Protein AF-A0A354FD62-F1 (afdb_monomer_lite)

Foldseek 3Di:
DEPPLPDPPDPCVQFPDPAFDKDFDWDDDPVDIYTPDMDTPDHLVVCVVDVLSVVLLVVLVVCCVVLDDPPDDQVQSVVLSNVLSVCSVPHDSVVSSVVSVQSVCVSSPVPDDPD

Secondary structure (DSSP, 8-state):
--TTTTSTT-TTGGGGSTTEEEEEEEE--SSSPEEEEEEEEEE-GGGTT-HHHHHHHHHHHHHHHHHS-TT---HHHHHHHHHHHHHTTTS-HHHHHHHHHHHHHHHTT------

Radius of gyration: 15.86 Å; chains: 1; bounding box: 32×30×49 Å

Sequence (115 aa):
IARGVRKTTSRLRGAVQLFSHTHLVLYGGRSMDTVSQGDAEEQFSYLEQDLERFSTASYCAELVDRLTQARERQPNVFFLMLSTLRALKDGNPKLTARVFELKLLDILGFCPSLT

pLDDT: mean 93.92, std 6.58, range [53.19, 98.69]

Structure (mmCIF, N/CA/C/O backbone):
data_AF-A0A354FD62-F1
#
_entry.id   AF-A0A354FD62-F1
#
loop_
_atom_site.group_PDB
_atom_site.id
_atom_site.type_symbol
_atom_site.label_atom_id
_atom_site.label_alt_id
_atom_site.label_comp_id
_atom_site.label_asym_id
_atom_site.label_entity_id
_atom_site.label_seq_id
_atom_site.pdbx_PDB_ins_code
_atom_site.Cartn_x
_atom_site.Cartn_y
_atom_site.Cartn_z
_atom_site.occupancy
_atom_site.B_iso_or_equiv
_atom_site.auth_seq_id
_atom_site.auth_comp_id
_atom_site.auth_asym_id
_atom_site.auth_atom_id
_atom_site.pdbx_PDB_model_num
ATOM 1 N N . ILE A 1 1 ? -9.613 6.868 12.129 1.00 90.06 1 ILE A N 1
ATOM 2 C CA . ILE A 1 1 ? -9.135 6.321 13.429 1.00 90.06 1 ILE A CA 1
ATOM 3 C C . ILE A 1 1 ? -9.836 5.003 13.746 1.00 90.06 1 ILE A C 1
ATOM 5 O O . ILE A 1 1 ? -11.053 4.995 13.884 1.00 90.06 1 ILE A O 1
ATOM 9 N N . ALA A 1 2 ? -9.090 3.909 13.922 1.00 92.44 2 ALA A N 1
ATOM 10 C CA . ALA A 1 2 ? -9.616 2.652 14.466 1.00 92.44 2 ALA A CA 1
ATOM 11 C C . ALA A 1 2 ? -9.429 2.614 15.994 1.00 92.44 2 ALA A C 1
ATOM 13 O O . ALA A 1 2 ? -8.320 2.431 16.504 1.00 92.44 2 ALA A O 1
ATOM 14 N N . ARG A 1 3 ? -10.506 2.842 16.754 1.00 90.25 3 ARG A N 1
ATOM 15 C CA . ARG A 1 3 ? -10.431 2.911 18.224 1.00 90.25 3 ARG A CA 1
ATOM 16 C C . ARG A 1 3 ? -10.185 1.525 18.823 1.00 90.25 3 ARG A C 1
ATOM 18 O O . ARG A 1 3 ? -10.806 0.546 18.432 1.00 90.25 3 ARG A O 1
ATOM 25 N N . GLY A 1 4 ? -9.284 1.444 19.803 1.00 90.38 4 GLY A N 1
ATOM 26 C CA . GLY A 1 4 ? -9.018 0.203 20.538 1.00 90.38 4 GLY A CA 1
ATOM 27 C C . GLY A 1 4 ? -8.281 -0.883 19.746 1.00 90.38 4 GLY A C 1
ATOM 28 O O . GLY A 1 4 ? -8.137 -1.988 20.263 1.00 90.38 4 GLY A O 1
ATOM 29 N N . VAL A 1 5 ? -7.772 -0.586 18.543 1.00 93.06 5 VAL A N 1
ATOM 30 C CA . VAL A 1 5 ? -7.127 -1.588 17.675 1.00 93.06 5 VAL A CA 1
ATOM 31 C C . VAL A 1 5 ? -5.883 -2.238 18.291 1.00 93.06 5 VAL A C 1
ATOM 33 O O . VAL A 1 5 ? -5.575 -3.395 18.026 1.00 93.06 5 VAL A O 1
ATOM 36 N N . ARG A 1 6 ? -5.202 -1.527 19.199 1.00 91.38 6 ARG A N 1
ATOM 37 C CA . ARG A 1 6 ? -4.030 -2.043 19.921 1.00 91.38 6 ARG A CA 1
ATOM 38 C C . ARG A 1 6 ? -4.364 -3.165 20.909 1.00 91.38 6 ARG A C 1
ATOM 40 O O . ARG A 1 6 ? -3.453 -3.895 21.290 1.00 91.38 6 ARG A O 1
ATOM 47 N N . LYS A 1 7 ? -5.635 -3.355 21.293 1.00 92.12 7 LYS A N 1
ATOM 48 C CA . LYS A 1 7 ? -6.058 -4.495 22.124 1.00 92.12 7 LYS A CA 1
ATOM 49 C C . LYS A 1 7 ? -5.893 -5.795 21.338 1.00 92.12 7 LYS A C 1
ATOM 51 O O . LYS A 1 7 ? -6.200 -5.842 20.147 1.00 92.12 7 LYS A O 1
ATOM 56 N N . THR A 1 8 ? -5.409 -6.851 21.982 1.00 87.19 8 THR A N 1
ATOM 57 C CA . THR A 1 8 ? -5.250 -8.179 21.356 1.00 87.19 8 THR A CA 1
ATOM 58 C C . THR A 1 8 ? -6.583 -8.739 20.861 1.00 87.19 8 THR A C 1
ATOM 60 O O . THR A 1 8 ? -6.633 -9.366 19.814 1.00 87.19 8 THR A O 1
ATOM 63 N N . THR A 1 9 ? -7.676 -8.413 21.550 1.00 91.69 9 T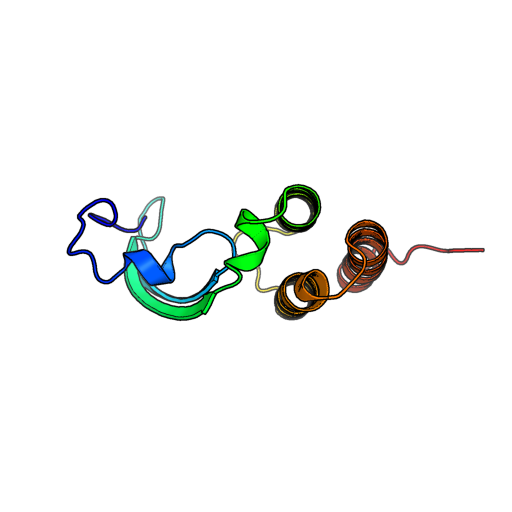HR A N 1
ATOM 64 C CA . THR A 1 9 ? -9.048 -8.828 21.225 1.00 91.69 9 THR A CA 1
ATOM 65 C C . THR A 1 9 ? -9.731 -7.989 20.140 1.00 91.69 9 THR A C 1
ATOM 67 O O . THR A 1 9 ? -10.913 -8.191 19.860 1.00 91.69 9 THR A O 1
ATOM 70 N N . SER A 1 10 ? -9.042 -7.011 19.538 1.00 91.25 10 SER A N 1
ATOM 71 C CA . SER A 1 10 ? -9.664 -6.145 18.534 1.00 91.25 10 SER A CA 1
ATOM 72 C C . SER A 1 10 ? -9.915 -6.885 17.223 1.00 91.25 10 SER A C 1
ATOM 74 O O . SER A 1 10 ? -8.978 -7.326 16.561 1.00 91.25 10 SER A O 1
ATOM 76 N N . ARG A 1 11 ? -11.181 -6.917 16.799 1.00 87.31 11 ARG A N 1
ATOM 77 C CA . ARG A 1 11 ? -11.596 -7.467 15.500 1.00 87.31 11 ARG A CA 1
ATOM 78 C C . ARG A 1 11 ? -11.084 -6.648 14.309 1.00 87.31 11 ARG A C 1
ATOM 80 O O . ARG A 1 11 ? -10.874 -7.202 13.244 1.00 87.31 11 ARG A O 1
ATOM 87 N N . LEU A 1 12 ? -10.813 -5.353 14.502 1.00 92.81 12 LEU A N 1
ATOM 88 C CA . LEU A 1 12 ? -10.337 -4.464 13.435 1.00 92.81 12 LEU A CA 1
ATOM 89 C C . LEU A 1 12 ? -8.854 -4.649 13.105 1.00 92.81 12 LEU A C 1
ATOM 91 O O . LEU A 1 12 ? -8.399 -4.120 12.097 1.00 92.81 12 LEU A O 1
ATOM 95 N N . ARG A 1 13 ? -8.082 -5.361 13.939 1.00 90.44 13 ARG A N 1
ATOM 96 C CA . ARG A 1 13 ? -6.621 -5.445 13.799 1.00 90.44 13 ARG A CA 1
ATOM 97 C C . ARG A 1 13 ? -6.201 -5.919 12.411 1.00 90.44 13 ARG A C 1
ATOM 99 O O . ARG A 1 13 ? -5.335 -5.288 11.818 1.00 90.44 13 ARG A O 1
ATOM 106 N N . GLY A 1 14 ? -6.819 -6.985 11.904 1.00 87.19 14 GLY A N 1
ATOM 107 C CA . GLY A 1 14 ? -6.491 -7.543 10.589 1.00 87.19 14 GLY A CA 1
ATOM 108 C C . GLY A 1 14 ? -6.825 -6.607 9.423 1.00 87.19 14 GLY A C 1
ATOM 109 O O . GLY A 1 14 ? -6.120 -6.630 8.422 1.00 87.19 14 GLY A O 1
ATOM 110 N N . ALA A 1 15 ? -7.849 -5.761 9.575 1.00 91.56 15 ALA A N 1
ATOM 111 C CA . ALA A 1 15 ? -8.355 -4.863 8.534 1.00 91.56 15 ALA A CA 1
ATOM 112 C C . ALA A 1 15 ? -7.635 -3.502 8.459 1.00 91.56 15 ALA A C 1
ATOM 114 O O . ALA A 1 15 ? -7.941 -2.683 7.596 1.00 91.56 15 ALA A O 1
ATOM 115 N N . VAL A 1 16 ? -6.700 -3.227 9.371 1.00 92.69 16 VAL A N 1
ATOM 116 C CA . VAL A 1 16 ? -5.876 -2.004 9.342 1.00 92.69 16 VAL A CA 1
ATOM 117 C C . VAL A 1 16 ? -4.385 -2.319 9.455 1.00 92.69 16 VAL A C 1
ATOM 119 O O . VAL A 1 16 ? -3.621 -1.555 10.045 1.00 92.69 16 VAL A O 1
ATOM 122 N N . GLN A 1 17 ? -3.976 -3.475 8.928 1.00 91.88 17 GLN A N 1
ATOM 123 C CA . GLN A 1 17 ? -2.560 -3.796 8.765 1.00 91.88 17 GLN A CA 1
ATOM 124 C C . GLN A 1 17 ? -1.955 -2.983 7.621 1.00 91.88 17 GLN A C 1
ATOM 126 O O . GLN A 1 17 ? -2.653 -2.572 6.688 1.00 91.88 17 GLN A O 1
ATOM 131 N N . LEU A 1 18 ? -0.644 -2.768 7.693 1.00 93.31 18 LEU A N 1
ATOM 132 C CA . LEU A 1 18 ? 0.090 -2.183 6.583 1.00 93.31 18 LEU A CA 1
ATOM 133 C C . LEU A 1 18 ? -0.012 -3.113 5.367 1.00 93.31 18 LEU A C 1
ATOM 135 O O . LEU A 1 18 ? -0.021 -4.332 5.514 1.00 93.31 18 LEU A O 1
ATOM 139 N N . PHE A 1 19 ? -0.145 -2.521 4.180 1.00 95.69 19 PHE A N 1
ATOM 140 C CA . PHE A 1 19 ? -0.331 -3.249 2.923 1.00 95.69 19 PHE A CA 1
ATOM 141 C C . PHE A 1 19 ? -1.428 -4.324 3.021 1.00 95.69 19 PHE A C 1
ATOM 143 O O . PHE A 1 19 ? -1.194 -5.524 2.862 1.00 95.69 19 PHE A O 1
ATOM 150 N N . SER A 1 20 ? -2.653 -3.876 3.287 1.00 95.69 20 SER A N 1
ATOM 151 C CA . SER A 1 20 ? -3.843 -4.721 3.256 1.00 95.69 20 SER A CA 1
ATOM 152 C C . SER A 1 20 ? -4.906 -4.112 2.346 1.00 95.69 20 SER A C 1
ATOM 154 O O . SER A 1 20 ? -5.106 -2.897 2.325 1.00 95.69 20 SER A O 1
ATOM 156 N N . HIS A 1 21 ? -5.569 -4.964 1.569 1.00 97.44 21 HIS A N 1
ATOM 157 C CA . HIS A 1 21 ? -6.763 -4.608 0.817 1.00 97.44 21 HIS A CA 1
ATOM 158 C C . HIS A 1 21 ? -7.975 -4.916 1.690 1.00 97.44 21 HIS A C 1
ATOM 160 O O . HIS A 1 21 ? -8.181 -6.069 2.077 1.00 97.44 21 HIS A O 1
ATOM 166 N N . THR A 1 22 ? -8.727 -3.883 2.071 1.00 97.00 22 THR A N 1
ATOM 167 C CA . THR A 1 22 ? -9.756 -4.008 3.105 1.00 97.00 22 THR A CA 1
ATOM 168 C C . THR A 1 22 ? -11.006 -3.218 2.758 1.00 97.00 22 THR A C 1
ATOM 170 O O . THR A 1 22 ? -10.956 -2.144 2.155 1.00 97.00 22 THR A O 1
ATOM 173 N N . HIS A 1 23 ? -12.145 -3.752 3.182 1.00 96.50 23 HIS A N 1
ATOM 174 C CA . HIS A 1 23 ? -13.411 -3.040 3.176 1.00 96.50 23 HIS A CA 1
ATOM 175 C C . HIS A 1 23 ? -13.617 -2.414 4.546 1.00 96.50 23 HIS A C 1
ATOM 177 O O . HIS A 1 23 ? -13.611 -3.122 5.549 1.00 96.50 23 HIS A O 1
ATOM 183 N N . LEU A 1 24 ? -13.809 -1.095 4.600 1.00 95.62 24 LEU A N 1
ATOM 184 C CA . LEU A 1 24 ? -14.005 -0.359 5.848 1.00 95.62 24 LEU A CA 1
ATOM 185 C C . LEU A 1 24 ? -15.342 0.381 5.842 1.00 95.62 24 LEU A C 1
ATOM 187 O O . LEU A 1 24 ? -15.691 1.051 4.872 1.00 95.62 24 LEU 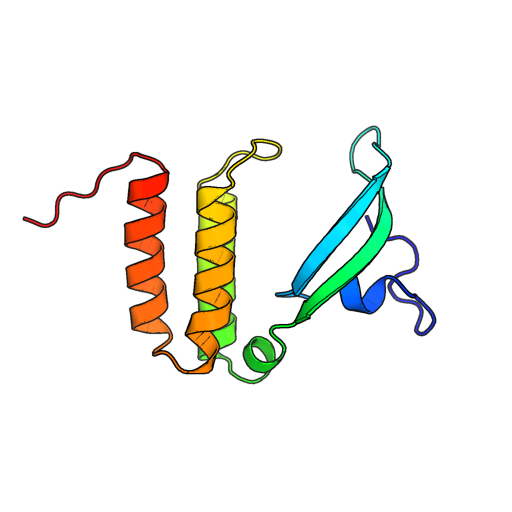A O 1
ATOM 191 N N . VAL A 1 25 ? -16.048 0.333 6.973 1.00 95.81 25 VAL A N 1
ATOM 192 C CA . VAL A 1 25 ? -17.214 1.187 7.233 1.00 95.81 25 VAL A CA 1
ATOM 193 C C . VAL A 1 25 ? -16.777 2.336 8.127 1.00 95.81 25 VAL A C 1
ATOM 195 O O . VAL A 1 25 ? -16.341 2.134 9.269 1.00 95.81 25 VAL A O 1
ATOM 198 N N . LEU A 1 26 ? -16.908 3.558 7.619 1.00 94.56 26 LEU A N 1
ATOM 199 C CA . LEU A 1 26 ? -16.468 4.770 8.300 1.00 94.56 26 LEU A CA 1
ATOM 200 C C . LEU A 1 26 ? -17.655 5.557 8.857 1.00 94.56 26 LEU A C 1
ATOM 202 O O . LEU A 1 26 ? -18.660 5.757 8.183 1.00 94.56 26 LEU A O 1
ATOM 206 N N . TYR A 1 27 ? -17.505 6.049 10.083 1.00 94.69 27 TYR A N 1
ATOM 207 C CA . TYR A 1 27 ? -18.369 7.073 10.656 1.00 94.69 27 TYR A CA 1
ATOM 208 C C . TYR A 1 27 ? -17.720 8.447 10.468 1.00 94.69 27 TYR A C 1
ATOM 210 O O . TYR A 1 27 ? -16.607 8.673 10.958 1.00 94.69 27 TYR A O 1
ATOM 218 N N . GLY A 1 28 ? -18.424 9.346 9.773 1.00 90.44 28 GLY A N 1
ATOM 219 C CA . GLY A 1 28 ? -17.960 10.696 9.455 1.00 90.44 28 GLY A CA 1
ATOM 220 C C . GLY A 1 28 ? -17.706 11.537 10.707 1.00 90.44 28 GLY A C 1
ATOM 221 O O . GLY A 1 28 ? -18.613 11.761 11.509 1.00 90.44 28 GLY A O 1
ATOM 222 N N . GLY A 1 29 ? -16.468 11.996 10.893 1.00 85.94 29 GLY A N 1
ATOM 223 C CA . GLY A 1 29 ? -16.081 12.855 12.016 1.00 85.94 29 GLY A CA 1
ATOM 224 C C . GLY A 1 29 ? -15.894 14.319 11.610 1.00 85.94 29 GLY A C 1
ATOM 225 O O . GLY A 1 29 ? -15.801 14.644 10.432 1.00 85.94 29 GLY A O 1
ATOM 226 N N . ARG A 1 30 ? -15.777 15.224 12.596 1.00 81.19 30 ARG A N 1
ATOM 227 C CA . ARG A 1 30 ? -15.492 16.653 12.332 1.00 81.19 30 ARG A CA 1
ATOM 228 C C . ARG A 1 30 ? -14.122 16.892 11.686 1.00 81.19 30 ARG A C 1
ATOM 230 O O . ARG A 1 30 ? -13.981 17.834 10.920 1.00 81.19 30 ARG A O 1
ATOM 237 N N . SER A 1 31 ? -13.124 16.073 12.016 1.00 84.88 31 SER A N 1
ATOM 238 C CA . SER A 1 31 ? -11.751 16.190 11.496 1.00 84.88 31 SER A CA 1
ATOM 239 C C . SER A 1 31 ? -11.230 14.880 10.910 1.00 84.88 31 SER A C 1
ATOM 241 O O . SER A 1 31 ? -10.653 14.876 9.830 1.00 84.88 31 SER A O 1
ATOM 243 N N . MET A 1 32 ? -11.461 13.760 11.596 1.00 88.00 32 MET A N 1
ATOM 244 C CA . MET A 1 32 ? -11.093 12.424 11.134 1.00 88.00 32 MET A CA 1
ATOM 245 C C . MET A 1 32 ? -12.263 11.463 11.253 1.00 88.00 32 MET A C 1
ATOM 247 O O . MET A 1 32 ? -12.940 11.411 12.284 1.00 88.00 32 MET A O 1
ATOM 251 N N . ASP A 1 33 ? -12.412 10.627 10.236 1.00 93.19 33 ASP A N 1
ATOM 252 C CA . ASP A 1 33 ? -13.420 9.579 10.221 1.00 93.19 33 ASP A CA 1
ATOM 253 C C . ASP A 1 33 ? -13.004 8.431 11.148 1.00 93.19 33 ASP A C 1
ATOM 255 O O . ASP A 1 33 ? -11.818 8.124 11.324 1.00 93.19 33 ASP A O 1
ATOM 259 N N . THR A 1 34 ? -13.975 7.807 11.808 1.00 94.62 34 THR A N 1
ATOM 260 C CA . THR A 1 34 ? -13.739 6.676 12.716 1.00 94.62 34 THR A CA 1
ATOM 261 C C . THR A 1 34 ? -14.083 5.371 12.012 1.00 94.62 34 THR A C 1
ATOM 263 O O . THR A 1 34 ? -15.149 5.254 11.420 1.00 94.62 34 THR A O 1
ATOM 266 N N . VAL A 1 35 ? -13.199 4.376 12.094 1.00 95.44 35 VAL A N 1
ATOM 267 C CA . VAL A 1 35 ? -13.467 3.030 11.570 1.00 95.44 35 VAL A CA 1
ATOM 268 C C . VAL A 1 35 ? -14.437 2.344 12.524 1.00 95.44 35 VAL A C 1
ATOM 270 O O . VAL A 1 35 ? -14.109 2.145 13.696 1.00 95.44 35 VAL A O 1
ATOM 273 N N . SER A 1 36 ? -15.631 2.028 12.032 1.00 93.25 36 SER A N 1
ATOM 274 C CA . SER A 1 36 ? -16.686 1.356 12.798 1.00 93.25 36 SER A CA 1
ATOM 275 C C . SER A 1 36 ? -16.659 -0.159 12.593 1.00 93.25 36 SER A C 1
ATOM 277 O O . SER A 1 36 ? -16.803 -0.910 13.556 1.00 93.25 36 SER A O 1
ATOM 279 N N . GLN A 1 37 ? -16.406 -0.600 11.360 1.00 93.75 37 GLN A N 1
ATOM 280 C CA . GLN A 1 37 ? -16.253 -1.998 10.961 1.00 93.75 37 GLN A CA 1
ATOM 281 C C . GLN A 1 37 ? -15.164 -2.101 9.894 1.00 93.75 37 GLN A C 1
ATOM 283 O O . GLN A 1 37 ? -14.851 -1.108 9.227 1.00 93.75 37 GLN A O 1
ATOM 288 N N . GLY A 1 38 ? -14.589 -3.288 9.739 1.00 95.19 38 GLY A N 1
ATOM 289 C CA . GLY A 1 38 ? -13.626 -3.534 8.685 1.00 95.19 38 GLY A CA 1
ATOM 290 C C . GLY A 1 38 ? -13.286 -5.004 8.539 1.00 95.19 38 GLY A C 1
ATOM 291 O O . GLY A 1 38 ? -13.062 -5.673 9.547 1.00 95.19 38 GLY A O 1
ATOM 292 N N . ASP A 1 39 ? -13.194 -5.445 7.290 1.00 94.94 39 ASP A N 1
ATOM 293 C CA . ASP A 1 39 ? -12.829 -6.802 6.901 1.00 94.94 39 ASP A CA 1
ATOM 294 C C . ASP A 1 39 ? -11.633 -6.755 5.949 1.00 94.94 39 ASP A C 1
ATOM 296 O O . ASP A 1 39 ? -11.570 -5.922 5.041 1.00 94.94 39 ASP A O 1
ATOM 300 N N . ALA A 1 40 ? -10.658 -7.633 6.182 1.00 93.94 40 ALA A N 1
ATOM 301 C CA . ALA A 1 40 ? -9.508 -7.774 5.302 1.00 93.94 40 ALA A CA 1
ATOM 302 C C . ALA A 1 40 ? -9.845 -8.747 4.172 1.00 93.94 40 ALA A C 1
ATOM 304 O O . ALA A 1 40 ? -10.175 -9.900 4.437 1.00 93.94 40 ALA A O 1
ATOM 305 N N . GLU A 1 41 ? -9.737 -8.284 2.932 1.00 96.19 41 GLU A N 1
ATOM 306 C CA . GLU A 1 41 ? -9.923 -9.120 1.747 1.00 96.19 41 GLU A CA 1
ATOM 307 C C . GLU A 1 41 ? -8.611 -9.806 1.358 1.00 96.19 41 GLU A C 1
ATOM 309 O O . GLU A 1 41 ? -8.580 -11.005 1.100 1.00 96.19 41 GLU A O 1
ATOM 314 N N . GLU A 1 42 ? -7.504 -9.061 1.375 1.00 96.62 42 GLU A N 1
ATOM 315 C CA . GLU A 1 42 ? -6.179 -9.587 1.054 1.00 96.62 42 GLU A CA 1
ATOM 316 C C . GLU A 1 42 ? -5.109 -8.924 1.926 1.00 96.62 42 GLU A C 1
ATOM 318 O O . GLU A 1 42 ? -5.136 -7.716 2.17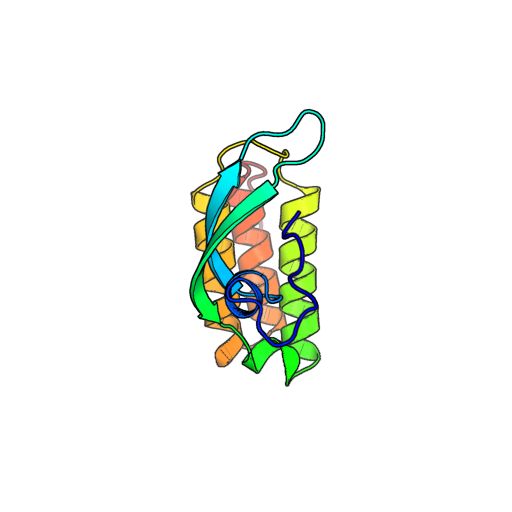5 1.00 96.62 42 GLU A O 1
ATOM 323 N N . GLN A 1 43 ? -4.152 -9.721 2.400 1.00 95.62 43 GLN A N 1
ATOM 324 C CA . GLN A 1 43 ? -3.015 -9.254 3.189 1.00 95.62 43 GLN A CA 1
ATOM 325 C C . GLN A 1 43 ? -1.719 -9.574 2.456 1.00 95.62 43 GLN A C 1
ATOM 327 O O . GLN A 1 43 ? -1.459 -10.725 2.103 1.00 95.62 43 GLN A O 1
ATOM 332 N N . PHE A 1 44 ? -0.870 -8.566 2.286 1.00 96.81 44 PHE A N 1
ATOM 333 C CA . PHE A 1 44 ? 0.403 -8.694 1.584 1.00 96.81 44 PHE A CA 1
ATOM 334 C C . PHE A 1 44 ? 1.564 -8.891 2.571 1.00 96.81 44 PHE A C 1
ATOM 336 O O . PHE A 1 44 ? 2.573 -8.195 2.513 1.00 96.81 44 PHE A O 1
ATOM 343 N N . SER A 1 45 ? 1.432 -9.846 3.501 1.00 94.75 45 SER A N 1
ATOM 344 C CA . SER A 1 45 ? 2.385 -10.059 4.610 1.00 94.75 45 SER A CA 1
ATOM 345 C C . SER A 1 45 ? 3.809 -10.411 4.163 1.00 94.75 45 SER A C 1
ATOM 347 O O . SER A 1 45 ? 4.765 -10.153 4.890 1.00 94.75 45 SER A O 1
ATOM 349 N N . TYR A 1 46 ? 3.974 -10.942 2.948 1.00 95.69 46 TYR A N 1
ATOM 350 C CA . TYR A 1 46 ? 5.288 -11.180 2.343 1.00 95.69 46 TYR A CA 1
ATOM 351 C C . TYR A 1 46 ? 6.077 -9.888 2.090 1.00 95.69 46 TYR A C 1
ATOM 353 O O . TYR A 1 46 ? 7.295 -9.947 1.944 1.00 95.69 46 TYR A O 1
ATOM 361 N N . LEU A 1 47 ? 5.415 -8.726 2.025 1.00 97.56 47 LEU A N 1
ATOM 362 C CA . LEU A 1 47 ? 6.094 -7.443 1.863 1.00 97.56 47 LEU A CA 1
ATOM 363 C C . LEU A 1 47 ? 6.886 -7.069 3.113 1.00 97.56 47 LEU A C 1
ATOM 365 O O . LEU A 1 47 ? 7.944 -6.484 2.980 1.00 97.56 47 LEU A O 1
ATOM 369 N N . GLU A 1 48 ? 6.420 -7.423 4.313 1.00 94.00 48 GLU A N 1
ATOM 370 C CA . GLU A 1 48 ? 7.135 -7.132 5.568 1.00 94.00 48 GLU A CA 1
ATOM 371 C C . GLU A 1 48 ? 8.325 -8.073 5.812 1.00 94.00 48 GLU A C 1
ATOM 373 O O . GLU A 1 48 ? 9.195 -7.782 6.629 1.00 94.00 48 GLU A O 1
ATOM 378 N N . GLN A 1 49 ? 8.374 -9.201 5.101 1.00 95.38 49 GLN A N 1
ATOM 379 C CA . GLN A 1 49 ? 9.404 -10.233 5.258 1.00 95.38 49 GLN A CA 1
ATOM 380 C C . GLN A 1 49 ? 10.644 -9.977 4.389 1.00 95.38 49 GLN A C 1
ATOM 382 O O . GLN A 1 49 ? 11.667 -10.631 4.577 1.00 95.38 49 GLN A O 1
ATOM 387 N N . ASP A 1 50 ? 10.563 -9.031 3.451 1.00 97.50 50 ASP A N 1
ATOM 388 C CA . ASP A 1 50 ? 11.617 -8.704 2.494 1.00 97.50 50 ASP A CA 1
ATOM 389 C C . ASP A 1 50 ? 11.772 -7.183 2.389 1.00 97.50 50 ASP A C 1
ATOM 391 O O . ASP A 1 50 ? 10.848 -6.464 2.004 1.00 97.50 50 ASP A O 1
ATOM 395 N N . LEU A 1 51 ? 12.961 -6.682 2.725 1.00 97.69 51 LEU A N 1
ATOM 396 C CA . LEU A 1 51 ? 13.229 -5.247 2.790 1.00 97.69 51 LEU A CA 1
ATOM 397 C C . LEU A 1 51 ? 13.111 -4.547 1.424 1.00 97.69 51 LEU A C 1
ATOM 399 O O . LEU A 1 51 ? 12.664 -3.397 1.362 1.00 97.69 51 LEU A O 1
ATOM 403 N N . GLU A 1 52 ? 13.491 -5.202 0.325 1.00 98.06 52 GLU A N 1
ATOM 404 C CA . GLU A 1 52 ? 13.393 -4.606 -1.012 1.00 98.06 52 GLU A CA 1
ATOM 405 C C . GLU A 1 52 ? 11.932 -4.486 -1.449 1.00 98.06 52 GLU A C 1
ATOM 407 O O . GLU A 1 52 ? 11.521 -3.459 -1.998 1.00 98.06 52 GLU A O 1
ATOM 412 N N . ARG A 1 53 ? 11.112 -5.498 -1.155 1.00 98.44 53 ARG A N 1
ATOM 413 C CA . ARG A 1 53 ? 9.670 -5.460 -1.434 1.00 98.44 53 ARG A CA 1
ATOM 414 C C . ARG A 1 53 ? 8.955 -4.447 -0.547 1.00 98.44 53 ARG A C 1
ATOM 416 O O . ARG A 1 53 ? 8.156 -3.665 -1.061 1.00 98.44 53 ARG A O 1
ATOM 423 N N . PHE A 1 54 ? 9.283 -4.412 0.746 1.00 98.38 54 PHE A N 1
ATOM 424 C CA . PHE A 1 54 ? 8.751 -3.439 1.702 1.00 98.38 54 PHE A CA 1
ATOM 425 C C . PHE A 1 54 ? 9.019 -2.004 1.249 1.00 98.38 54 PHE A C 1
ATOM 427 O O . PHE A 1 54 ? 8.110 -1.173 1.179 1.00 98.38 54 PHE A O 1
ATOM 434 N N . SER A 1 55 ? 10.284 -1.708 0.937 1.00 98.31 55 SER A N 1
ATOM 435 C CA . SER A 1 55 ? 10.712 -0.372 0.525 1.00 98.31 55 SER A CA 1
ATOM 436 C C . SER A 1 55 ? 10.093 0.025 -0.811 1.00 98.31 55 SER A C 1
ATOM 438 O O . SER A 1 55 ? 9.646 1.160 -0.953 1.00 98.31 55 SER A O 1
ATOM 440 N N . THR A 1 56 ? 9.960 -0.912 -1.751 1.00 98.62 56 THR A N 1
ATOM 441 C CA . THR A 1 56 ? 9.293 -0.662 -3.034 1.00 98.62 56 THR A CA 1
ATOM 442 C C . THR A 1 56 ? 7.797 -0.389 -2.868 1.00 98.62 56 THR A C 1
ATOM 444 O O . THR A 1 56 ? 7.284 0.563 -3.454 1.00 98.62 56 THR A O 1
ATOM 447 N N . ALA A 1 57 ? 7.088 -1.177 -2.054 1.00 98.50 57 ALA A N 1
ATOM 448 C CA . ALA A 1 57 ? 5.672 -0.952 -1.767 1.00 98.50 57 ALA A CA 1
ATOM 449 C C . ALA A 1 57 ? 5.447 0.394 -1.062 1.00 98.50 57 ALA A C 1
ATOM 451 O O . ALA A 1 57 ? 4.541 1.142 -1.430 1.00 98.50 57 ALA A O 1
ATOM 452 N N . SER A 1 58 ? 6.312 0.729 -0.099 1.00 98.50 58 SER A N 1
ATOM 453 C CA . SER A 1 58 ? 6.298 2.020 0.601 1.00 98.50 58 SER A CA 1
ATOM 454 C C . SER A 1 58 ? 6.547 3.183 -0.357 1.00 98.50 58 SER A C 1
ATOM 456 O O . SER A 1 58 ? 5.835 4.179 -0.312 1.00 98.50 58 SER A O 1
ATOM 458 N N . TYR A 1 59 ? 7.518 3.038 -1.262 1.00 98.62 59 TYR A N 1
ATOM 459 C CA . TYR A 1 59 ? 7.813 4.030 -2.291 1.00 98.62 59 TYR A CA 1
ATOM 460 C C . TYR A 1 59 ? 6.610 4.271 -3.211 1.00 98.62 59 TYR A C 1
ATOM 462 O O . TYR A 1 59 ? 6.215 5.415 -3.421 1.00 98.62 5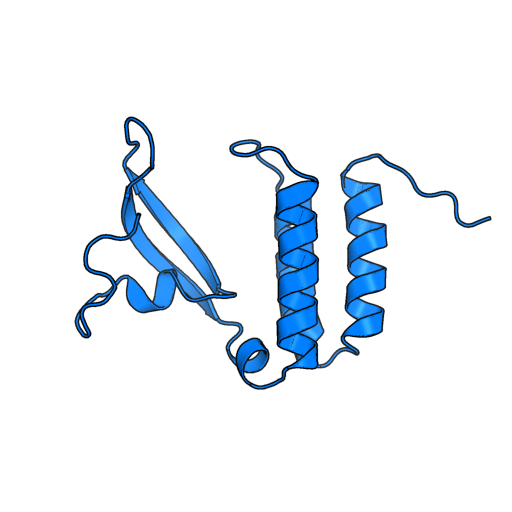9 TYR A O 1
ATOM 470 N N . CYS A 1 60 ? 5.976 3.203 -3.705 1.00 98.62 60 CYS A N 1
ATOM 471 C CA . CYS A 1 60 ? 4.779 3.321 -4.538 1.00 98.62 60 CYS A CA 1
ATOM 472 C C . CYS A 1 60 ? 3.620 3.987 -3.775 1.00 98.62 60 CYS A C 1
ATOM 474 O O . CYS A 1 60 ? 2.915 4.817 -4.344 1.00 98.62 60 CYS A O 1
ATOM 476 N N . ALA A 1 61 ? 3.444 3.669 -2.487 1.00 98.31 61 ALA A N 1
ATOM 477 C CA . ALA A 1 61 ? 2.430 4.294 -1.639 1.00 98.31 61 ALA A CA 1
ATOM 478 C C . ALA A 1 61 ? 2.678 5.800 -1.436 1.00 98.31 61 ALA A C 1
ATOM 480 O O . ALA A 1 61 ? 1.742 6.584 -1.569 1.00 98.31 61 ALA A O 1
ATOM 481 N N . GLU A 1 62 ? 3.925 6.211 -1.180 1.00 98.38 62 GLU A N 1
ATOM 482 C CA . GLU A 1 62 ? 4.304 7.628 -1.054 1.00 98.38 62 GLU A CA 1
ATOM 483 C C . GLU A 1 62 ? 4.029 8.391 -2.358 1.00 98.38 62 GLU A C 1
ATOM 485 O O . GLU A 1 62 ? 3.522 9.508 -2.322 1.00 98.38 62 GLU A O 1
ATOM 490 N N . LEU A 1 63 ? 4.299 7.791 -3.524 1.00 98.12 63 LEU A N 1
ATOM 491 C CA . LEU A 1 63 ? 3.961 8.417 -4.806 1.00 98.12 63 LEU A CA 1
ATOM 492 C C . LEU A 1 63 ? 2.456 8.678 -4.942 1.00 98.12 63 LEU A C 1
ATOM 494 O O . LEU A 1 63 ? 2.070 9.755 -5.387 1.00 98.12 63 LEU A O 1
ATOM 498 N N . VAL A 1 64 ? 1.605 7.725 -4.545 1.00 98.00 64 VAL A N 1
ATOM 499 C CA . VAL A 1 64 ? 0.145 7.925 -4.556 1.00 98.00 64 VAL A CA 1
ATOM 500 C C . VAL A 1 64 ? -0.252 9.050 -3.606 1.00 98.00 64 VAL A C 1
ATOM 502 O O . VAL A 1 64 ? -1.015 9.926 -4.007 1.00 98.00 64 VAL A O 1
ATOM 505 N N . ASP A 1 65 ? 0.284 9.065 -2.384 1.00 96.56 65 ASP A N 1
ATOM 506 C CA . ASP A 1 65 ? -0.013 10.100 -1.384 1.00 96.56 65 ASP A CA 1
ATOM 507 C C . ASP A 1 65 ? 0.388 11.505 -1.868 1.00 96.56 65 ASP A C 1
ATOM 509 O O . ASP A 1 65 ? -0.346 12.473 -1.683 1.00 96.56 65 ASP A O 1
ATOM 513 N N . ARG A 1 66 ? 1.523 11.618 -2.567 1.00 96.50 66 ARG A N 1
ATOM 514 C CA . ARG A 1 66 ? 2.038 12.893 -3.091 1.00 96.50 66 ARG A CA 1
ATOM 515 C C . ARG A 1 66 ? 1.333 13.388 -4.346 1.00 96.50 66 ARG A C 1
ATOM 517 O O . ARG A 1 66 ? 1.291 14.596 -4.567 1.00 96.50 66 ARG A O 1
ATOM 524 N N . LEU A 1 67 ? 0.863 12.476 -5.194 1.00 95.81 67 LEU A N 1
ATOM 525 C CA . LEU A 1 67 ? 0.367 12.801 -6.534 1.00 95.81 67 LEU A CA 1
ATOM 526 C C . LEU A 1 67 ? -1.161 12.747 -6.654 1.00 95.81 67 LEU A C 1
ATOM 528 O O . LEU A 1 67 ? -1.691 13.066 -7.717 1.00 95.81 67 LEU A O 1
ATOM 532 N N . THR A 1 68 ? -1.880 12.368 -5.595 1.00 95.44 68 THR A N 1
ATOM 533 C CA . THR A 1 68 ? -3.351 12.342 -5.580 1.00 95.44 68 THR A CA 1
ATOM 534 C C . THR A 1 68 ? -3.924 13.253 -4.500 1.00 95.44 68 THR A C 1
ATOM 536 O O . THR A 1 68 ? -3.286 13.529 -3.487 1.00 95.44 68 THR A O 1
ATOM 539 N N . GLN A 1 69 ? -5.142 13.757 -4.717 1.00 92.62 69 GLN A N 1
ATOM 540 C CA . GLN A 1 69 ? -5.821 14.587 -3.727 1.00 92.62 69 GLN A CA 1
ATOM 541 C C . GLN A 1 69 ? -6.595 13.730 -2.725 1.00 92.62 69 GLN A C 1
ATOM 543 O O . GLN A 1 69 ? -7.315 12.793 -3.081 1.00 92.62 69 GLN A O 1
ATOM 548 N N . ALA A 1 70 ? -6.507 14.097 -1.447 1.00 88.81 70 ALA A N 1
ATOM 549 C CA . ALA A 1 70 ? -7.301 13.462 -0.408 1.00 88.81 70 ALA A CA 1
ATOM 550 C C . ALA A 1 70 ? -8.807 13.625 -0.690 1.00 88.81 70 ALA A C 1
ATOM 552 O O . ALA A 1 70 ? -9.273 14.711 -1.029 1.00 88.81 70 ALA A O 1
ATOM 553 N N . ARG A 1 71 ? -9.576 12.550 -0.469 1.00 86.62 71 ARG A N 1
ATOM 554 C CA . ARG A 1 71 ? -11.041 12.480 -0.674 1.00 86.62 71 ARG A CA 1
ATOM 555 C C . ARG A 1 71 ? -11.512 12.616 -2.126 1.00 86.62 71 ARG A C 1
ATOM 557 O O . ARG A 1 71 ? -12.718 12.685 -2.356 1.00 86.62 71 ARG A O 1
ATOM 564 N N . GLU A 1 72 ? -10.606 12.565 -3.096 1.00 92.75 72 GLU A N 1
ATOM 565 C CA . GLU A 1 72 ? -10.960 12.412 -4.503 1.00 92.75 72 GLU A CA 1
ATOM 566 C C . GLU A 1 72 ? -10.971 10.929 -4.894 1.00 92.75 72 GLU A C 1
ATOM 568 O O . GLU A 1 72 ? -10.080 10.152 -4.543 1.00 92.75 72 GLU A O 1
ATOM 573 N N . ARG A 1 73 ? -12.009 10.499 -5.615 1.00 93.44 73 ARG A N 1
ATOM 574 C CA . ARG A 1 73 ? -12.125 9.103 -6.038 1.00 93.44 73 ARG A CA 1
ATOM 575 C C . ARG A 1 73 ? -11.192 8.844 -7.225 1.00 93.44 73 ARG A C 1
ATOM 577 O O . ARG A 1 73 ? -11.459 9.329 -8.315 1.00 93.44 73 ARG A O 1
ATOM 584 N N . GLN A 1 74 ? -10.185 7.990 -7.030 1.00 95.81 74 GLN A N 1
ATOM 585 C CA . GLN A 1 74 ? -9.222 7.584 -8.067 1.00 95.81 74 GLN A CA 1
ATOM 586 C C . GLN A 1 74 ? -9.201 6.048 -8.267 1.00 95.81 74 GLN A C 1
ATOM 588 O O . GLN A 1 74 ? -8.265 5.377 -7.824 1.00 95.81 74 GLN A O 1
ATOM 593 N N . PRO A 1 75 ? -10.222 5.435 -8.910 1.00 97.00 75 PRO A N 1
ATOM 594 C CA . PRO A 1 75 ? -10.329 3.974 -9.014 1.00 97.00 75 PRO A CA 1
ATOM 595 C C . PRO A 1 75 ? -9.166 3.331 -9.778 1.00 97.00 75 PRO A C 1
ATOM 597 O O . PRO A 1 75 ? -8.688 2.269 -9.395 1.00 97.00 75 PRO A O 1
ATOM 600 N N . ASN A 1 76 ? -8.680 3.984 -10.836 1.00 97.94 76 ASN A N 1
ATOM 601 C CA . ASN A 1 76 ? -7.587 3.455 -11.655 1.00 97.94 76 ASN A CA 1
ATOM 602 C C . ASN A 1 76 ? -6.265 3.421 -10.877 1.00 97.94 76 ASN A C 1
ATOM 604 O O . ASN A 1 76 ? -5.551 2.422 -10.937 1.00 97.94 76 ASN A O 1
ATOM 608 N N . VAL A 1 77 ? -5.974 4.463 -10.088 1.00 98.12 77 VAL A N 1
ATOM 609 C CA . VAL A 1 77 ? -4.801 4.498 -9.197 1.00 98.12 77 VAL A CA 1
ATOM 610 C C . VAL A 1 77 ? -4.907 3.410 -8.130 1.00 98.12 77 VAL A C 1
ATOM 612 O O . VAL A 1 77 ? -3.933 2.706 -7.870 1.00 98.12 77 VAL A O 1
ATOM 615 N N . PHE A 1 78 ? -6.100 3.213 -7.564 1.00 97.94 78 PHE A N 1
ATOM 616 C CA . PHE A 1 78 ? -6.354 2.140 -6.606 1.00 97.94 78 PHE A CA 1
ATOM 617 C C . PHE A 1 78 ? -6.056 0.751 -7.195 1.00 97.94 78 PHE A C 1
ATOM 619 O O . PHE A 1 78 ? -5.289 -0.015 -6.610 1.00 97.94 78 PHE A O 1
ATOM 626 N N . PHE A 1 79 ? -6.601 0.429 -8.373 1.00 98.44 79 PHE A N 1
ATOM 627 C CA . PHE A 1 79 ? -6.358 -0.869 -9.011 1.00 98.44 79 PHE A CA 1
ATOM 628 C C . PHE A 1 79 ? -4.908 -1.049 -9.465 1.00 98.44 79 PHE A C 1
ATOM 630 O O . PHE A 1 79 ? -4.382 -2.165 -9.393 1.00 98.44 79 PHE A O 1
ATOM 637 N N . LEU A 1 80 ? -4.246 0.029 -9.895 1.00 98.69 80 LEU A N 1
ATOM 638 C CA . LEU A 1 80 ? -2.819 0.010 -10.192 1.00 98.69 80 LEU A CA 1
ATOM 639 C C . LEU A 1 80 ? -2.014 -0.339 -8.933 1.00 98.69 80 LEU A C 1
ATOM 641 O O . LEU A 1 80 ? -1.211 -1.267 -8.978 1.00 98.69 80 LEU A O 1
ATOM 645 N N . MET A 1 81 ? -2.268 0.334 -7.808 1.00 98.50 81 MET A N 1
ATOM 646 C CA . MET A 1 81 ? -1.590 0.057 -6.539 1.00 98.50 81 MET A CA 1
ATOM 647 C C . MET A 1 81 ? -1.827 -1.386 -6.075 1.00 98.50 81 MET A C 1
ATOM 649 O O . MET A 1 81 ? -0.878 -2.088 -5.735 1.00 98.50 81 MET A O 1
ATOM 653 N N . LEU A 1 82 ? -3.071 -1.870 -6.136 1.00 98.62 82 LEU A N 1
ATOM 654 C CA . LEU A 1 82 ? -3.406 -3.250 -5.778 1.00 98.62 82 LEU A CA 1
ATOM 655 C C . LEU A 1 82 ? -2.648 -4.272 -6.642 1.00 98.62 82 LEU A C 1
ATOM 657 O O . LEU A 1 82 ? -2.093 -5.245 -6.130 1.00 98.62 82 LEU A O 1
ATOM 661 N N . SER A 1 83 ? -2.587 -4.033 -7.953 1.00 98.56 83 SER A N 1
ATOM 662 C CA . SER A 1 83 ? -1.853 -4.889 -8.890 1.00 98.56 83 SER A CA 1
ATOM 663 C C . SER A 1 83 ? -0.345 -4.857 -8.630 1.00 98.56 83 SER A C 1
ATOM 665 O O . SER A 1 83 ? 0.307 -5.896 -8.704 1.00 98.56 83 SER A O 1
ATOM 667 N N . THR A 1 84 ? 0.203 -3.693 -8.276 1.00 98.62 84 THR A N 1
ATOM 668 C CA . THR A 1 84 ? 1.609 -3.521 -7.892 1.00 98.62 84 THR A CA 1
ATOM 669 C C . THR A 1 84 ? 1.955 -4.323 -6.645 1.00 98.62 84 THR A C 1
ATOM 671 O O . THR A 1 84 ? 2.939 -5.061 -6.659 1.00 98.62 84 THR A O 1
ATOM 674 N N . LEU A 1 85 ? 1.137 -4.246 -5.589 1.00 98.44 85 LEU A N 1
ATOM 675 C CA . LEU A 1 85 ? 1.372 -5.014 -4.363 1.00 98.44 85 LEU A CA 1
ATOM 676 C C . LEU A 1 85 ? 1.399 -6.521 -4.649 1.00 98.44 85 LEU A C 1
ATOM 678 O O . LEU A 1 85 ? 2.325 -7.204 -4.208 1.00 98.44 85 LEU A O 1
ATOM 682 N N . ARG A 1 86 ? 0.460 -7.022 -5.463 1.00 98.44 86 ARG A N 1
ATOM 683 C CA . ARG A 1 86 ? 0.430 -8.423 -5.924 1.00 98.44 86 ARG A CA 1
ATOM 684 C C . ARG A 1 86 ? 1.665 -8.793 -6.751 1.00 98.44 86 ARG A C 1
ATOM 686 O O . ARG A 1 86 ? 2.266 -9.837 -6.515 1.00 98.44 86 ARG A O 1
ATOM 693 N N . ALA A 1 87 ? 2.081 -7.932 -7.682 1.00 98.19 87 ALA A N 1
ATOM 694 C CA . ALA A 1 87 ? 3.235 -8.173 -8.552 1.00 98.19 87 ALA A CA 1
ATOM 695 C C . ALA A 1 87 ? 4.560 -8.282 -7.779 1.00 98.19 87 ALA A C 1
ATOM 697 O O . ALA A 1 87 ? 5.435 -9.052 -8.171 1.00 98.19 87 ALA A O 1
ATOM 698 N N . LEU A 1 88 ? 4.697 -7.583 -6.648 1.00 98.44 88 LEU A N 1
ATOM 699 C CA . LEU A 1 88 ? 5.885 -7.659 -5.789 1.00 98.44 88 LEU A CA 1
ATOM 700 C C . LEU A 1 88 ? 6.100 -9.030 -5.132 1.00 98.44 88 LEU A C 1
ATOM 702 O O . LEU A 1 88 ? 7.170 -9.266 -4.573 1.00 98.44 88 LEU A O 1
ATOM 706 N N . LYS A 1 89 ? 5.119 -9.941 -5.178 1.00 97.62 89 LYS A N 1
ATOM 707 C CA . LYS A 1 89 ? 5.266 -11.288 -4.616 1.00 97.62 89 LYS A CA 1
ATOM 708 C C . LYS A 1 89 ? 6.343 -12.106 -5.327 1.00 97.62 89 LYS A C 1
ATOM 710 O O . LYS A 1 89 ? 7.138 -12.766 -4.663 1.00 97.62 89 LYS A O 1
ATOM 715 N N . ASP A 1 90 ? 6.371 -12.042 -6.653 1.00 95.94 90 ASP A N 1
ATOM 716 C CA . ASP A 1 90 ? 7.251 -12.869 -7.489 1.00 95.94 90 ASP A CA 1
ATOM 717 C C . ASP A 1 90 ? 8.044 -12.030 -8.509 1.00 95.94 90 ASP A C 1
ATOM 719 O O . ASP A 1 90 ? 8.974 -12.522 -9.147 1.00 95.94 90 ASP A O 1
ATOM 723 N N . GLY A 1 91 ? 7.699 -10.749 -8.664 1.00 95.81 91 GLY A N 1
ATOM 724 C CA . GLY A 1 91 ? 8.348 -9.826 -9.585 1.00 95.81 91 GLY A CA 1
ATOM 725 C C . GLY A 1 91 ? 9.631 -9.205 -9.037 1.00 95.81 91 GLY A C 1
ATOM 726 O O . GLY A 1 91 ? 9.890 -9.169 -7.835 1.00 95.81 91 GLY A O 1
ATOM 727 N N . ASN A 1 92 ? 10.430 -8.642 -9.946 1.00 97.94 92 ASN A N 1
ATOM 728 C CA . ASN A 1 92 ? 11.579 -7.823 -9.576 1.00 97.94 92 ASN A CA 1
ATOM 729 C C . ASN A 1 92 ? 11.091 -6.479 -8.988 1.00 97.94 92 ASN A C 1
ATOM 731 O O . ASN A 1 92 ? 10.399 -5.742 -9.703 1.00 97.94 92 ASN A O 1
ATOM 735 N N . PRO A 1 93 ? 11.454 -6.115 -7.741 1.00 98.00 93 PRO A N 1
ATOM 736 C CA . PRO A 1 93 ? 10.934 -4.904 -7.105 1.00 98.00 93 PRO A CA 1
ATOM 737 C C . PRO A 1 93 ? 11.274 -3.620 -7.872 1.00 98.00 93 PRO A C 1
ATOM 739 O O . PRO A 1 93 ? 10.400 -2.795 -8.130 1.00 98.00 93 PRO A O 1
ATOM 742 N N . LYS A 1 94 ? 12.516 -3.485 -8.354 1.00 97.44 94 LYS A N 1
ATOM 743 C CA . LYS A 1 94 ? 12.969 -2.290 -9.085 1.00 97.44 94 LYS A CA 1
ATOM 744 C C . LYS A 1 94 ? 12.221 -2.097 -10.404 1.00 97.44 94 LYS A C 1
ATOM 746 O O . LYS A 1 94 ? 11.804 -0.984 -10.709 1.00 97.44 94 LYS A O 1
ATOM 751 N N . LEU A 1 95 ? 12.033 -3.167 -11.179 1.00 98.25 95 LEU A N 1
ATOM 752 C CA . LEU A 1 95 ? 11.255 -3.098 -12.423 1.00 98.25 95 LEU A CA 1
ATOM 753 C C . LEU A 1 95 ? 9.779 -2.811 -12.144 1.00 98.25 95 LEU A C 1
ATOM 755 O O . LEU A 1 95 ? 9.171 -2.003 -12.841 1.00 98.25 95 LEU A O 1
ATOM 759 N N . THR A 1 96 ? 9.225 -3.424 -11.097 1.00 98.50 96 THR A N 1
ATOM 760 C CA . THR A 1 96 ? 7.838 -3.193 -10.676 1.00 98.50 96 THR A CA 1
ATOM 761 C C . THR A 1 96 ? 7.608 -1.722 -10.326 1.00 98.50 96 THR A C 1
ATOM 763 O O . THR A 1 96 ? 6.626 -1.141 -10.784 1.00 98.50 96 THR A O 1
ATOM 766 N N . ALA A 1 97 ? 8.548 -1.091 -9.612 1.00 98.38 97 ALA A N 1
ATOM 767 C CA . ALA A 1 97 ? 8.504 0.338 -9.303 1.00 98.38 97 ALA A CA 1
ATOM 768 C C . ALA A 1 97 ? 8.459 1.206 -10.571 1.00 98.38 97 ALA A C 1
ATOM 770 O O . ALA A 1 97 ? 7.606 2.079 -10.691 1.00 98.38 97 ALA A O 1
ATOM 771 N N . ARG A 1 98 ? 9.318 0.927 -11.561 1.00 97.94 98 ARG A N 1
ATOM 772 C CA . ARG A 1 98 ? 9.367 1.708 -12.812 1.00 97.94 98 ARG A CA 1
ATOM 773 C C . ARG A 1 98 ? 8.104 1.559 -13.649 1.00 97.94 98 ARG A C 1
ATOM 775 O O . ARG A 1 98 ? 7.598 2.543 -14.181 1.00 97.94 98 ARG A O 1
ATOM 782 N N . VAL A 1 99 ? 7.566 0.344 -13.740 1.00 97.81 99 VAL A N 1
ATOM 783 C CA . VAL A 1 99 ? 6.283 0.106 -14.416 1.00 97.81 99 VAL A CA 1
ATOM 784 C C . VAL A 1 99 ? 5.154 0.847 -13.700 1.00 97.81 99 VAL A C 1
ATOM 786 O O . VAL A 1 99 ? 4.295 1.428 -14.361 1.00 97.81 99 VAL A O 1
ATOM 789 N N . PHE A 1 100 ? 5.157 0.846 -12.366 1.00 98.44 100 PHE A N 1
ATOM 790 C CA . PHE A 1 100 ? 4.180 1.578 -11.571 1.00 98.44 100 PHE A CA 1
ATOM 791 C C . PHE A 1 100 ? 4.258 3.089 -11.809 1.00 98.44 100 PHE A C 1
ATOM 793 O O . PHE A 1 100 ? 3.232 3.688 -12.105 1.00 98.44 100 PHE A O 1
ATOM 800 N N . GLU A 1 101 ? 5.451 3.688 -11.747 1.00 97.38 101 GLU A N 1
ATOM 801 C CA . GLU A 1 101 ? 5.670 5.120 -11.996 1.00 97.38 101 GLU A CA 1
ATOM 802 C C . GLU A 1 101 ? 5.109 5.555 -13.354 1.00 97.38 101 GLU A C 1
ATOM 804 O O . GLU A 1 101 ? 4.315 6.492 -13.424 1.00 97.38 101 GLU A O 1
ATOM 809 N N . LEU A 1 102 ? 5.475 4.848 -14.429 1.00 96.62 102 LEU A N 1
ATOM 810 C CA . LEU A 1 102 ? 5.030 5.184 -15.783 1.00 96.62 102 LEU A CA 1
ATOM 811 C C . LEU A 1 102 ? 3.507 5.104 -15.915 1.00 96.62 102 LEU A C 1
ATOM 813 O O . LEU A 1 102 ? 2.888 6.016 -16.458 1.00 96.62 102 LEU A O 1
ATOM 817 N N . LYS A 1 103 ? 2.894 4.044 -15.375 1.00 97.44 103 LYS A N 1
ATOM 818 C CA . LYS A 1 103 ? 1.434 3.884 -15.395 1.00 97.44 103 LYS A CA 1
ATOM 819 C C . LYS A 1 103 ? 0.725 4.911 -14.520 1.00 97.44 103 LYS A C 1
ATOM 821 O O . LYS A 1 103 ? -0.348 5.372 -14.888 1.00 97.44 103 LYS A O 1
ATOM 826 N N . LEU A 1 104 ? 1.296 5.267 -13.371 1.00 97.75 104 LEU A N 1
ATOM 827 C CA . LEU A 1 104 ? 0.727 6.278 -12.487 1.00 97.75 104 LEU A CA 1
ATOM 828 C C . LEU A 1 104 ? 0.719 7.644 -13.178 1.00 97.75 104 LEU A C 1
ATOM 830 O O . LEU A 1 104 ? -0.310 8.310 -13.185 1.00 97.75 104 LEU A O 1
ATOM 834 N N . LEU A 1 105 ? 1.834 8.035 -13.799 1.00 96.00 105 LEU A N 1
ATOM 835 C CA . LEU A 1 105 ? 1.939 9.296 -14.537 1.00 96.00 105 LEU A CA 1
ATOM 836 C C . LEU A 1 105 ? 0.965 9.364 -15.717 1.00 96.00 105 LEU A C 1
ATOM 838 O O . LEU A 1 105 ? 0.358 10.409 -15.938 1.00 96.00 105 LEU A O 1
ATOM 842 N N . ASP A 1 106 ? 0.795 8.258 -16.441 1.00 95.44 106 ASP A N 1
ATOM 843 C CA . ASP A 1 106 ? -0.183 8.144 -17.526 1.00 95.44 106 ASP A CA 1
ATOM 844 C C . ASP A 1 106 ? -1.627 8.299 -17.014 1.00 95.44 106 ASP A C 1
ATOM 846 O O . ASP A 1 106 ? -2.367 9.150 -17.503 1.00 95.44 106 ASP A O 1
ATOM 850 N N . ILE A 1 107 ? -2.003 7.577 -15.947 1.00 95.75 107 ILE A N 1
ATOM 851 C CA . ILE A 1 107 ? -3.335 7.681 -15.319 1.00 95.75 107 ILE A CA 1
ATOM 852 C C . ILE A 1 107 ? -3.628 9.108 -14.840 1.00 95.75 107 ILE A C 1
ATOM 854 O O . ILE A 1 107 ? -4.767 9.563 -14.931 1.00 95.75 107 ILE A O 1
ATOM 858 N N . LEU A 1 108 ? -2.616 9.808 -14.324 1.00 94.50 108 LEU A N 1
ATOM 859 C CA . LEU A 1 108 ? -2.741 11.181 -13.834 1.00 94.50 108 LEU A CA 1
ATOM 860 C C . LEU A 1 108 ? -2.648 12.239 -14.950 1.00 94.50 108 L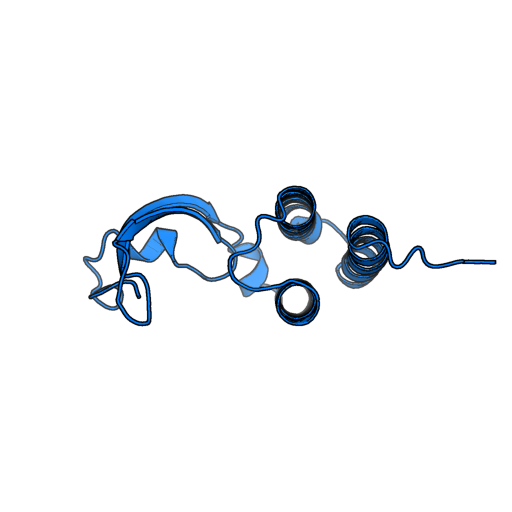EU A C 1
ATOM 862 O O . LEU A 1 108 ? -2.767 13.429 -14.666 1.00 94.50 108 LEU A O 1
ATOM 866 N N . GLY A 1 109 ? -2.460 11.830 -16.209 1.00 91.38 109 GLY A N 1
ATOM 867 C CA . GLY A 1 109 ? -2.465 12.723 -17.370 1.00 91.38 109 GLY A CA 1
ATOM 868 C C . GLY A 1 109 ? -1.172 13.513 -17.587 1.00 91.38 109 GLY A C 1
ATOM 869 O O . GLY A 1 109 ? -1.173 14.474 -18.353 1.00 91.38 109 GLY A O 1
ATOM 870 N N . PHE A 1 110 ? -0.063 13.124 -16.948 1.00 86.69 110 PHE A N 1
ATOM 871 C CA . PHE A 1 110 ? 1.247 13.745 -17.183 1.00 86.69 110 PHE A CA 1
ATOM 872 C C . PHE A 1 110 ? 1.898 13.297 -18.503 1.00 86.69 110 PHE A C 1
ATOM 874 O O . PHE A 1 110 ? 2.822 13.965 -18.958 1.00 86.69 110 PHE A O 1
ATOM 881 N N . CYS A 1 111 ? 1.425 12.196 -19.108 1.00 78.31 111 CYS A N 1
ATOM 882 C CA . CYS A 1 111 ? 1.822 11.677 -20.429 1.00 78.31 111 CYS A CA 1
ATOM 883 C C . CYS A 1 111 ? 3.339 11.773 -20.718 1.00 78.31 111 CYS A C 1
ATOM 885 O O . CYS A 1 111 ? 3.764 12.606 -21.525 1.00 78.31 111 CYS A O 1
ATOM 887 N N . PRO A 1 112 ? 4.184 10.944 -20.076 1.00 69.50 112 PRO A N 1
ATOM 888 C CA . PRO A 1 112 ? 5.629 11.004 -20.282 1.00 69.50 112 PRO A CA 1
ATOM 889 C C . PRO A 1 112 ? 6.014 10.615 -21.723 1.00 69.50 112 PRO A C 1
ATOM 891 O O . PRO A 1 112 ? 5.701 9.517 -22.180 1.00 69.50 112 PRO A O 1
ATOM 894 N N . SER A 1 113 ? 6.734 11.494 -22.431 1.00 74.81 113 SER A N 1
ATOM 895 C CA . SER A 1 113 ? 7.324 11.185 -23.745 1.00 74.81 113 SER A CA 1
ATOM 896 C C . SER A 1 113 ? 8.659 10.464 -23.564 1.00 74.81 113 SER A C 1
ATOM 898 O O . SER A 1 113 ? 9.584 11.022 -22.977 1.00 74.81 113 SER A O 1
ATOM 900 N N . LEU A 1 114 ? 8.765 9.232 -24.069 1.00 71.88 114 LEU A N 1
ATOM 901 C CA . LEU A 1 114 ? 9.963 8.380 -23.984 1.00 71.88 114 LEU A CA 1
ATOM 902 C C . LEU A 1 114 ? 10.641 8.230 -25.358 1.00 71.88 114 LEU A C 1
ATOM 904 O O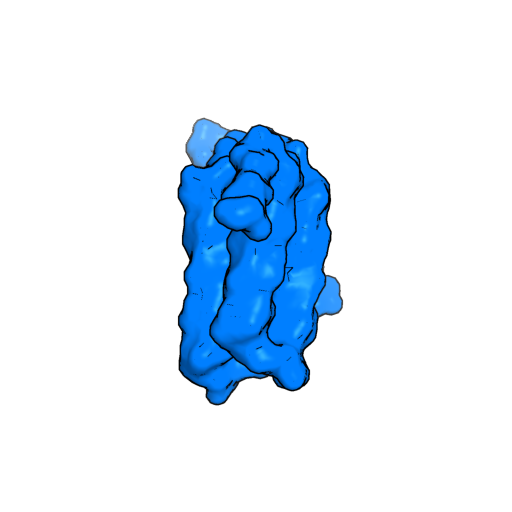 . LEU A 1 114 ? 10.883 7.117 -25.821 1.00 71.88 114 LEU A O 1
ATOM 908 N N . THR A 1 115 ? 10.867 9.357 -26.028 1.00 53.19 115 THR A N 1
ATOM 909 C CA . THR A 1 115 ? 11.582 9.459 -27.316 1.00 53.19 115 THR A CA 1
ATOM 910 C C . THR A 1 115 ? 13.036 9.827 -27.120 1.00 53.19 115 THR A C 1
ATOM 912 O O . THR A 1 115 ? 13.279 10.750 -26.310 1.00 53.19 115 THR A O 1
#